Protein AF-A0A7Y6UJ08-F1 (afdb_monomer_lite)

Structure (mmCIF, N/CA/C/O backbone):
data_AF-A0A7Y6UJ08-F1
#
_entry.id   AF-A0A7Y6UJ08-F1
#
loop_
_atom_site.group_PDB
_atom_site.id
_atom_site.type_symbol
_atom_site.label_atom_id
_atom_site.label_alt_id
_atom_site.label_comp_id
_atom_site.label_asym_id
_atom_site.label_entity_id
_atom_site.label_seq_id
_atom_site.pdbx_PDB_ins_code
_atom_site.Cartn_x
_atom_site.Cartn_y
_atom_site.Cartn_z
_atom_site.occupancy
_atom_site.B_iso_or_equiv
_atom_site.auth_seq_id
_atom_site.auth_comp_id
_atom_site.auth_asym_id
_atom_site.auth_atom_id
_atom_site.pdbx_PDB_model_num
ATOM 1 N N . MET A 1 1 ? -9.691 5.914 -15.040 1.00 41.12 1 MET A N 1
ATOM 2 C CA . MET A 1 1 ? -8.603 6.534 -14.257 1.00 41.12 1 MET A CA 1
ATOM 3 C C . MET A 1 1 ? -8.847 6.155 -12.807 1.00 41.12 1 MET A C 1
ATOM 5 O O . MET A 1 1 ? -9.720 6.762 -12.206 1.00 41.12 1 MET A O 1
ATOM 9 N N . SER A 1 2 ? -8.182 5.118 -12.286 1.00 54.34 2 SER A N 1
ATOM 10 C CA . SER A 1 2 ? -8.261 4.816 -10.848 1.00 54.34 2 SER A CA 1
ATOM 11 C C . SER A 1 2 ? -7.452 5.859 -10.095 1.00 54.34 2 SER A C 1
ATOM 13 O O . SER A 1 2 ? -6.263 6.045 -10.363 1.00 54.34 2 SER A O 1
ATOM 15 N N . LEU A 1 3 ? -8.115 6.579 -9.199 1.00 60.88 3 LEU A N 1
ATOM 16 C CA . LEU A 1 3 ? -7.479 7.535 -8.305 1.00 60.88 3 LEU A CA 1
ATOM 17 C C . LEU A 1 3 ? -6.864 6.740 -7.154 1.00 60.88 3 LEU A C 1
ATOM 19 O O 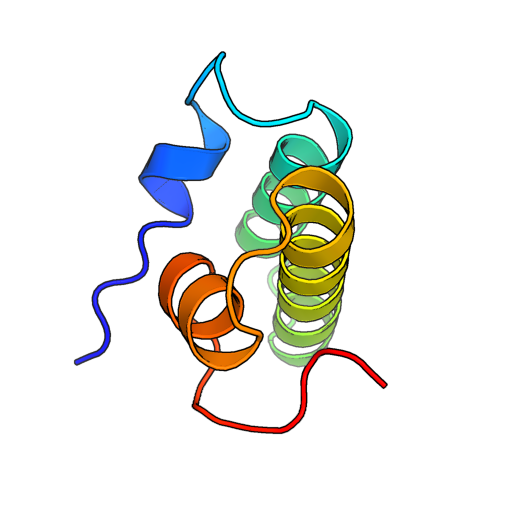. LEU A 1 3 ? -7.524 6.453 -6.165 1.00 60.88 3 LEU A O 1
ATOM 23 N N . SER A 1 4 ? -5.600 6.347 -7.312 1.00 74.12 4 SER A N 1
ATOM 24 C CA . SER A 1 4 ? -4.856 5.700 -6.231 1.00 74.12 4 SER A CA 1
ATOM 25 C C . SER A 1 4 ? -4.730 6.650 -5.042 1.00 74.12 4 SER A C 1
ATOM 27 O O . SER A 1 4 ? -4.273 7.788 -5.188 1.00 74.12 4 SER A O 1
ATOM 29 N N . MET A 1 5 ? -5.086 6.161 -3.857 1.00 83.25 5 MET A N 1
ATOM 30 C CA . MET A 1 5 ? -4.865 6.858 -2.592 1.00 83.25 5 MET A CA 1
ATOM 31 C C . MET A 1 5 ? -3.503 6.527 -1.973 1.00 83.25 5 MET A C 1
ATOM 33 O O . MET A 1 5 ? -3.174 7.062 -0.917 1.00 83.25 5 MET A O 1
ATOM 37 N N . ALA A 1 6 ? -2.674 5.710 -2.630 1.00 81.62 6 ALA A N 1
ATOM 38 C CA . ALA A 1 6 ? -1.352 5.324 -2.144 1.00 81.62 6 ALA A CA 1
ATOM 39 C C . ALA A 1 6 ? -0.477 6.513 -1.704 1.00 81.62 6 ALA A C 1
ATOM 41 O O . ALA A 1 6 ? 0.128 6.408 -0.636 1.00 81.62 6 ALA A O 1
ATOM 42 N N . PRO A 1 7 ? -0.428 7.659 -2.420 1.00 82.56 7 PRO A N 1
ATOM 43 C CA . PRO A 1 7 ? 0.340 8.815 -1.960 1.00 82.56 7 PRO A CA 1
ATOM 44 C C . PRO A 1 7 ? -0.180 9.392 -0.639 1.00 82.56 7 PRO A C 1
ATOM 46 O O . PRO A 1 7 ? 0.609 9.861 0.169 1.00 82.56 7 PRO A O 1
ATOM 49 N N . LEU A 1 8 ? -1.492 9.343 -0.388 1.00 84.44 8 LEU A N 1
ATOM 50 C CA . LEU A 1 8 ? -2.083 9.802 0.873 1.00 84.44 8 LEU A CA 1
ATOM 51 C C . LEU A 1 8 ? -1.794 8.809 2.004 1.00 84.44 8 LEU A C 1
ATOM 53 O O . LEU A 1 8 ? -1.397 9.207 3.097 1.00 84.44 8 LEU A O 1
ATOM 57 N N . LEU A 1 9 ? -1.932 7.511 1.724 1.00 84.44 9 LEU A N 1
ATOM 58 C CA . LEU A 1 9 ? -1.672 6.439 2.686 1.00 84.44 9 LEU A CA 1
ATOM 59 C C . LEU A 1 9 ? -0.203 6.399 3.117 1.00 84.44 9 LEU A C 1
ATOM 61 O O . LEU A 1 9 ? 0.093 6.167 4.284 1.00 84.44 9 LEU A O 1
ATOM 65 N N . MET A 1 10 ? 0.713 6.699 2.197 1.00 84.44 10 MET A N 1
ATOM 66 C CA . MET A 1 10 ? 2.156 6.738 2.435 1.00 84.44 10 MET A CA 1
ATOM 67 C C . MET A 1 10 ? 2.577 7.708 3.549 1.00 84.44 10 MET A C 1
ATOM 69 O O . MET A 1 10 ? 3.559 7.451 4.250 1.00 84.44 10 MET A O 1
ATOM 73 N N . TYR A 1 11 ? 1.846 8.812 3.716 1.00 84.62 11 TYR A N 1
ATOM 74 C CA . TYR A 1 11 ? 2.155 9.860 4.694 1.00 84.62 11 TYR A CA 1
ATOM 75 C C . TYR A 1 11 ? 1.154 9.928 5.852 1.00 84.62 11 TYR A C 1
ATOM 77 O O . TYR A 1 11 ? 1.339 10.735 6.761 1.00 84.62 11 TYR A O 1
ATOM 85 N N . SER A 1 12 ? 0.117 9.086 5.847 1.00 84.62 12 SER A N 1
ATOM 86 C CA . SER A 1 12 ? -0.889 9.072 6.906 1.00 84.62 12 SER A CA 1
ATOM 87 C C . SER A 1 12 ? -0.353 8.379 8.167 1.00 84.62 12 SER A C 1
ATOM 89 O O . SER A 1 12 ? 0.063 7.223 8.092 1.00 84.62 12 SER A O 1
ATOM 91 N N . PRO A 1 13 ? -0.363 9.033 9.341 1.00 83.25 13 PRO A N 1
ATOM 92 C CA . PRO A 1 13 ? 0.077 8.411 10.590 1.00 83.25 13 PRO A CA 1
ATOM 93 C C . PRO A 1 13 ? -0.858 7.286 11.059 1.00 83.25 13 PRO A C 1
ATOM 95 O O . PRO A 1 13 ? -0.425 6.435 11.830 1.00 83.25 13 PRO A O 1
ATOM 98 N N . ASP A 1 14 ? -2.098 7.261 10.564 1.00 85.19 14 ASP A N 1
ATOM 99 C CA . ASP A 1 14 ? -3.102 6.241 10.885 1.00 85.19 14 ASP A CA 1
ATOM 100 C C . ASP A 1 14 ? -2.873 4.924 10.121 1.00 85.19 14 ASP A C 1
ATOM 102 O O . ASP A 1 14 ? -3.546 3.927 10.371 1.00 85.19 14 ASP A O 1
ATOM 106 N N . VAL A 1 15 ? -1.922 4.906 9.179 1.00 86.75 15 VAL A N 1
ATOM 107 C CA . VAL A 1 15 ? -1.568 3.718 8.398 1.00 86.75 15 VAL A CA 1
ATOM 108 C C . VAL A 1 15 ? -0.386 2.992 9.057 1.00 86.75 15 VAL A C 1
ATOM 110 O O . VAL A 1 15 ? 0.640 3.629 9.349 1.00 86.75 15 VAL A O 1
ATOM 113 N N . PRO A 1 16 ? -0.470 1.658 9.242 1.00 88.50 16 PRO A N 1
ATOM 114 C CA . PRO A 1 16 ? 0.614 0.856 9.800 1.00 88.50 16 PRO A CA 1
ATOM 115 C C . PRO A 1 16 ? 1.961 1.128 9.121 1.00 88.50 16 PRO A C 1
ATOM 117 O O . PRO A 1 16 ? 2.046 1.297 7.902 1.00 88.50 16 PRO A O 1
ATOM 120 N N . ALA A 1 17 ? 3.038 1.166 9.910 1.00 89.00 17 ALA A N 1
ATOM 121 C CA . ALA A 1 17 ? 4.374 1.496 9.407 1.00 89.00 17 ALA A CA 1
ATOM 122 C C . ALA A 1 17 ? 4.819 0.566 8.263 1.00 89.00 17 ALA A C 1
ATOM 124 O O . ALA A 1 17 ? 5.322 1.048 7.252 1.00 89.00 17 ALA A O 1
ATOM 125 N N . SER A 1 18 ? 4.529 -0.733 8.373 1.00 88.19 18 SER A N 1
ATOM 126 C CA . SER A 1 18 ? 4.824 -1.745 7.350 1.00 88.19 18 SER A CA 1
ATOM 127 C C . SER A 1 18 ? 4.141 -1.460 6.006 1.00 88.19 18 SER A C 1
ATOM 129 O O . SER A 1 18 ? 4.755 -1.609 4.949 1.00 88.19 18 SER A O 1
ATOM 131 N N . VAL A 1 19 ? 2.888 -0.995 6.028 1.00 89.62 19 VAL A N 1
ATOM 132 C CA . VAL A 1 19 ? 2.146 -0.595 4.823 1.00 89.62 19 VAL A CA 1
ATOM 133 C C . VAL A 1 19 ? 2.786 0.642 4.193 1.00 89.62 19 VAL A C 1
ATOM 135 O O . VAL A 1 19 ? 2.994 0.682 2.981 1.00 89.62 19 VAL A O 1
ATOM 138 N N . ARG A 1 20 ? 3.138 1.647 5.004 1.00 90.88 20 ARG A N 1
ATOM 139 C CA . ARG A 1 20 ? 3.785 2.873 4.509 1.00 90.88 20 ARG A CA 1
ATOM 140 C C . ARG A 1 20 ? 5.133 2.588 3.866 1.00 90.88 20 ARG A C 1
ATOM 142 O O . ARG A 1 20 ? 5.406 3.122 2.795 1.00 90.88 20 ARG A O 1
ATOM 149 N N . GLU A 1 21 ? 5.946 1.736 4.478 1.00 91.00 21 GLU A N 1
ATOM 150 C CA . GLU A 1 21 ? 7.242 1.313 3.938 1.00 91.00 21 GLU A CA 1
ATOM 151 C C . GLU A 1 21 ? 7.086 0.582 2.599 1.00 91.00 21 GLU A C 1
ATOM 153 O O . GLU A 1 21 ? 7.774 0.916 1.633 1.00 91.00 21 GLU A O 1
ATOM 158 N N . ALA A 1 22 ? 6.131 -0.351 2.498 1.00 90.50 22 ALA A N 1
ATOM 159 C CA . ALA A 1 22 ? 5.844 -1.060 1.250 1.00 90.50 22 ALA A CA 1
ATOM 160 C C . ALA A 1 22 ? 5.387 -0.105 0.132 1.00 90.50 22 ALA A C 1
ATOM 162 O O . ALA A 1 22 ? 5.855 -0.202 -1.006 1.00 90.50 22 ALA A O 1
ATOM 163 N N . LEU A 1 23 ? 4.528 0.868 0.459 1.00 90.38 23 LEU A N 1
ATOM 164 C CA . LEU A 1 23 ? 4.121 1.912 -0.481 1.00 90.38 23 LEU A CA 1
ATOM 165 C C . LEU A 1 23 ? 5.316 2.782 -0.895 1.00 90.38 23 LEU A C 1
ATOM 167 O O . LEU A 1 23 ? 5.476 3.059 -2.082 1.00 90.38 23 LEU A O 1
ATOM 171 N N . GLN A 1 24 ? 6.173 3.207 0.040 1.00 90.81 24 GLN A N 1
ATOM 172 C CA . GLN A 1 24 ? 7.359 4.020 -0.274 1.00 90.81 24 GLN A CA 1
ATOM 173 C C . GLN A 1 24 ? 8.293 3.290 -1.231 1.00 90.81 24 GLN A C 1
ATOM 175 O O . GLN A 1 24 ? 8.710 3.870 -2.237 1.00 90.81 24 GLN A O 1
ATOM 180 N N . ALA A 1 25 ? 8.554 2.009 -0.968 1.00 90.75 25 ALA A N 1
ATOM 181 C CA . ALA A 1 25 ? 9.352 1.157 -1.838 1.00 90.75 25 ALA A CA 1
ATOM 182 C C . ALA A 1 25 ? 8.743 1.064 -3.249 1.00 90.75 25 ALA A C 1
ATOM 184 O O . ALA A 1 25 ? 9.455 1.184 -4.247 1.00 90.75 25 ALA A O 1
ATOM 185 N N . ALA A 1 26 ? 7.416 0.923 -3.352 1.00 90.06 26 ALA A N 1
ATOM 186 C CA . ALA A 1 26 ? 6.722 0.860 -4.638 1.00 90.06 26 ALA A CA 1
ATOM 187 C C . ALA A 1 26 ? 6.856 2.146 -5.474 1.00 90.06 26 ALA A C 1
ATOM 189 O O . ALA A 1 26 ? 6.833 2.085 -6.701 1.00 90.06 26 ALA A O 1
ATOM 190 N N . TYR A 1 27 ? 6.988 3.311 -4.834 1.00 87.31 27 TYR A N 1
ATOM 191 C CA . TYR A 1 27 ? 7.137 4.603 -5.520 1.00 87.31 27 TYR A CA 1
ATOM 192 C C . TYR A 1 27 ? 8.593 5.025 -5.743 1.00 87.31 27 TYR A C 1
ATOM 194 O O . TYR A 1 27 ? 8.836 5.964 -6.497 1.00 87.31 27 TYR A O 1
ATOM 202 N N . THR A 1 28 ? 9.555 4.342 -5.123 1.00 89.12 28 THR A N 1
ATOM 203 C CA . THR A 1 28 ? 10.991 4.561 -5.362 1.00 89.12 28 THR A CA 1
ATOM 204 C C . THR A 1 28 ? 11.589 3.578 -6.365 1.00 89.12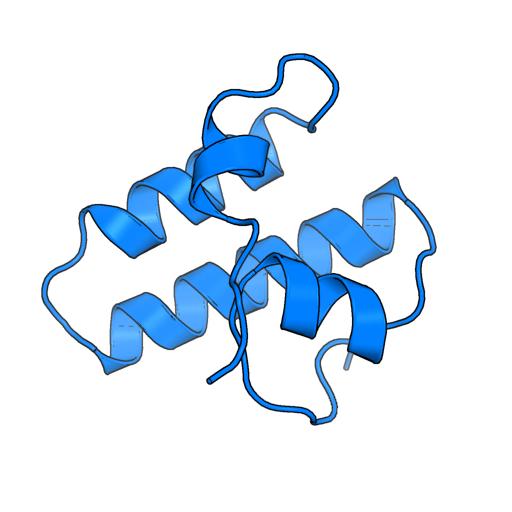 28 THR A C 1
ATOM 206 O O . THR A 1 28 ? 12.650 3.858 -6.920 1.00 89.12 28 THR A O 1
ATOM 209 N N . VAL A 1 29 ? 10.938 2.443 -6.634 1.00 89.75 29 VAL A N 1
ATOM 210 C CA . VAL A 1 29 ? 11.422 1.477 -7.626 1.00 89.75 29 VAL A CA 1
ATOM 211 C C . VAL A 1 29 ? 11.049 1.897 -9.053 1.00 89.75 29 VAL A C 1
ATOM 213 O O . VAL A 1 29 ? 9.891 2.159 -9.366 1.00 89.75 29 VAL A O 1
ATOM 216 N N . GLU A 1 30 ? 12.034 1.916 -9.954 1.00 87.12 30 GLU A N 1
ATOM 217 C CA . GLU A 1 30 ? 11.809 2.270 -11.367 1.00 87.12 30 GLU A CA 1
ATOM 218 C C . GLU A 1 30 ? 11.318 1.086 -12.215 1.00 87.12 30 GLU A C 1
ATOM 220 O O . GLU A 1 30 ? 10.768 1.273 -13.299 1.00 87.12 30 GLU A O 1
ATOM 225 N N . ARG A 1 31 ? 11.499 -0.151 -11.731 1.00 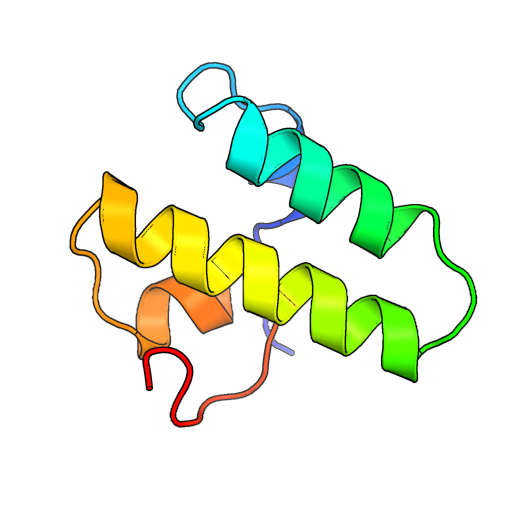89.56 31 ARG A N 1
ATOM 226 C CA . ARG A 1 31 ? 11.076 -1.369 -12.437 1.00 89.56 31 ARG A CA 1
ATOM 227 C C . ARG A 1 31 ? 9.565 -1.593 -12.268 1.00 89.56 31 ARG A C 1
ATOM 229 O O . ARG A 1 31 ? 9.140 -1.853 -11.141 1.00 89.56 31 ARG A O 1
ATOM 236 N N . PRO A 1 32 ? 8.762 -1.584 -13.352 1.00 83.94 32 PRO A N 1
ATOM 237 C CA . PRO A 1 32 ? 7.305 -1.713 -13.260 1.00 83.94 32 PRO A CA 1
ATOM 238 C C . PRO A 1 32 ? 6.828 -3.014 -12.605 1.00 83.94 32 PRO A C 1
ATOM 240 O O . PRO A 1 32 ? 5.868 -2.994 -11.842 1.00 83.94 32 PRO A O 1
ATOM 243 N N . GLU A 1 33 ? 7.515 -4.128 -12.865 1.00 85.25 33 GLU A N 1
ATOM 244 C CA . GLU A 1 33 ? 7.179 -5.436 -12.285 1.00 85.25 33 GLU A CA 1
ATOM 245 C C . GLU A 1 33 ? 7.415 -5.446 -10.769 1.00 85.25 33 GLU A C 1
ATOM 247 O O . GLU A 1 33 ? 6.517 -5.760 -9.997 1.00 85.25 33 GLU A O 1
ATOM 252 N N . ALA A 1 34 ? 8.578 -4.951 -10.331 1.00 89.56 34 ALA A N 1
ATOM 253 C CA . ALA A 1 34 ? 8.889 -4.818 -8.910 1.00 89.56 34 ALA A CA 1
ATOM 254 C C . ALA A 1 34 ? 7.940 -3.841 -8.196 1.00 89.56 34 ALA A C 1
ATOM 256 O O . ALA A 1 34 ? 7.606 -4.035 -7.029 1.00 89.56 34 ALA A O 1
ATOM 257 N N . ARG A 1 35 ? 7.477 -2.794 -8.892 1.00 89.38 35 ARG A N 1
ATOM 258 C CA . ARG A 1 35 ? 6.461 -1.876 -8.368 1.00 89.38 35 ARG A CA 1
ATOM 259 C C . ARG A 1 35 ? 5.139 -2.597 -8.117 1.00 89.38 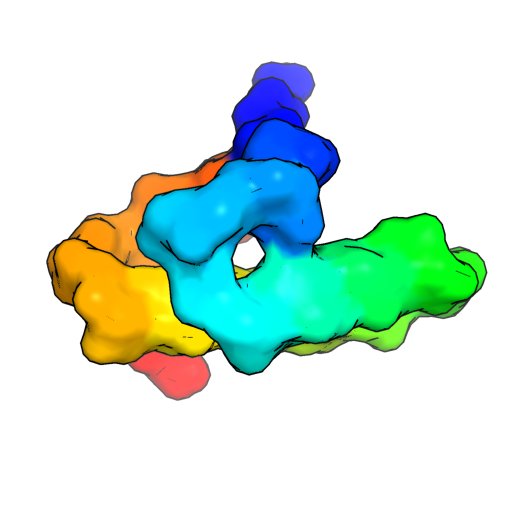35 ARG A C 1
ATOM 261 O O . ARG A 1 35 ? 4.548 -2.393 -7.062 1.00 89.38 35 ARG A O 1
ATOM 268 N N . ALA A 1 36 ? 4.681 -3.425 -9.055 1.00 88.12 36 ALA A N 1
ATOM 269 C CA . ALA A 1 36 ? 3.441 -4.183 -8.899 1.00 88.12 36 ALA A CA 1
ATOM 270 C C . ALA A 1 36 ? 3.504 -5.147 -7.700 1.00 88.12 36 ALA A C 1
ATOM 272 O O . ALA A 1 36 ? 2.578 -5.152 -6.889 1.00 88.12 36 ALA A O 1
ATOM 273 N N . ASP A 1 37 ? 4.617 -5.866 -7.528 1.00 89.81 37 ASP A N 1
ATOM 274 C CA . ASP A 1 37 ? 4.826 -6.783 -6.395 1.00 89.81 37 ASP A CA 1
ATOM 275 C C . ASP A 1 37 ? 4.791 -6.058 -5.036 1.00 89.81 37 ASP A C 1
ATOM 277 O O . ASP A 1 37 ? 4.206 -6.536 -4.057 1.00 89.81 37 ASP A O 1
ATOM 281 N N . LEU A 1 38 ? 5.386 -4.862 -4.967 1.00 91.75 38 LEU A N 1
ATOM 282 C CA . LEU A 1 38 ? 5.397 -4.041 -3.753 1.00 91.75 38 LEU A CA 1
ATOM 283 C C . LEU A 1 38 ? 4.012 -3.470 -3.432 1.00 91.75 38 LEU A C 1
ATOM 285 O O . LEU A 1 38 ? 3.601 -3.483 -2.271 1.00 91.75 38 LEU A O 1
ATOM 289 N N . LEU A 1 39 ? 3.254 -3.035 -4.443 1.00 90.88 39 LEU A N 1
ATOM 290 C CA . LEU A 1 39 ? 1.861 -2.614 -4.257 1.00 90.88 39 LEU A CA 1
ATOM 291 C C . LEU A 1 39 ? 0.979 -3.785 -3.813 1.00 90.88 39 LEU A C 1
ATOM 293 O O . LEU A 1 39 ? 0.105 -3.605 -2.969 1.00 90.88 39 LEU A O 1
ATOM 297 N N . GLN A 1 40 ? 1.225 -4.994 -4.321 1.00 90.94 40 GLN A N 1
ATOM 298 C CA . GLN A 1 40 ? 0.492 -6.189 -3.901 1.00 90.94 40 GLN A CA 1
ATOM 299 C C . GLN A 1 40 ? 0.803 -6.554 -2.447 1.00 90.94 40 GLN A C 1
ATOM 301 O O . GLN A 1 40 ? -0.097 -6.896 -1.681 1.00 90.94 40 GLN A O 1
ATOM 306 N N . THR A 1 41 ? 2.060 -6.399 -2.036 1.00 91.44 41 THR A N 1
ATOM 307 C CA . THR A 1 41 ? 2.468 -6.539 -0.633 1.00 91.44 41 THR A CA 1
ATOM 308 C C . THR A 1 41 ? 1.769 -5.506 0.253 1.00 91.44 41 THR A C 1
ATOM 310 O O . THR A 1 41 ? 1.201 -5.870 1.281 1.00 91.44 41 THR A O 1
ATOM 313 N N . ALA A 1 42 ? 1.731 -4.236 -0.164 1.00 91.00 42 ALA A N 1
ATOM 314 C CA . ALA A 1 42 ? 1.025 -3.184 0.566 1.00 91.00 42 ALA A CA 1
ATOM 315 C C . ALA A 1 42 ? -0.480 -3.478 0.699 1.00 91.00 42 ALA A C 1
ATOM 317 O O . ALA A 1 42 ? -1.030 -3.314 1.785 1.00 91.00 42 ALA A O 1
ATOM 318 N N . ALA A 1 43 ? -1.132 -3.967 -0.363 1.00 90.56 43 ALA A N 1
ATOM 319 C CA . ALA A 1 43 ? -2.542 -4.359 -0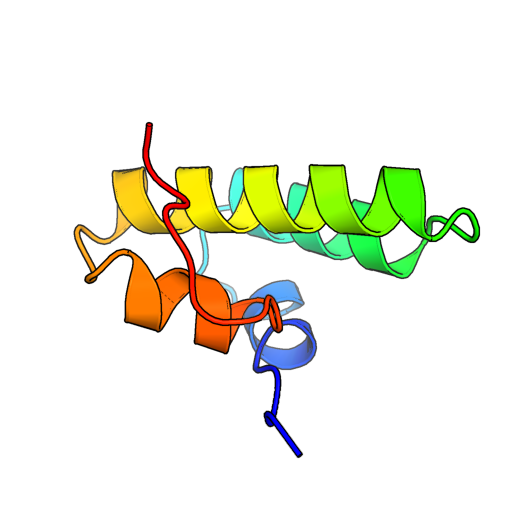.332 1.00 90.56 43 ALA A CA 1
ATOM 320 C C . ALA A 1 43 ? -2.809 -5.513 0.647 1.00 90.56 43 ALA A C 1
ATOM 322 O O . ALA A 1 43 ? -3.781 -5.460 1.396 1.00 90.56 43 ALA A O 1
ATOM 323 N N . ARG A 1 44 ? -1.938 -6.532 0.682 1.00 90.00 44 ARG A N 1
ATOM 324 C CA . ARG A 1 44 ? -2.045 -7.657 1.629 1.00 90.00 44 ARG A CA 1
ATOM 325 C C . ARG A 1 44 ? -1.903 -7.210 3.080 1.00 90.00 44 ARG A C 1
ATOM 327 O O . ARG A 1 44 ? -2.665 -7.663 3.925 1.00 90.00 44 ARG A O 1
ATOM 334 N N . LEU A 1 45 ? -0.960 -6.310 3.354 1.00 90.69 45 LEU A N 1
ATOM 335 C CA . LEU A 1 45 ? -0.772 -5.739 4.688 1.00 90.69 45 LEU A CA 1
ATOM 336 C C . LEU A 1 45 ? -1.969 -4.868 5.102 1.00 90.69 45 LEU A C 1
ATOM 338 O O . LEU A 1 45 ? -2.436 -4.958 6.230 1.00 90.69 45 LEU A O 1
ATOM 342 N N . LEU A 1 46 ? -2.511 -4.058 4.188 1.00 88.62 46 LEU A N 1
ATOM 343 C CA . LEU A 1 46 ? -3.740 -3.295 4.436 1.00 88.62 46 LEU A CA 1
ATOM 344 C C . LEU A 1 46 ?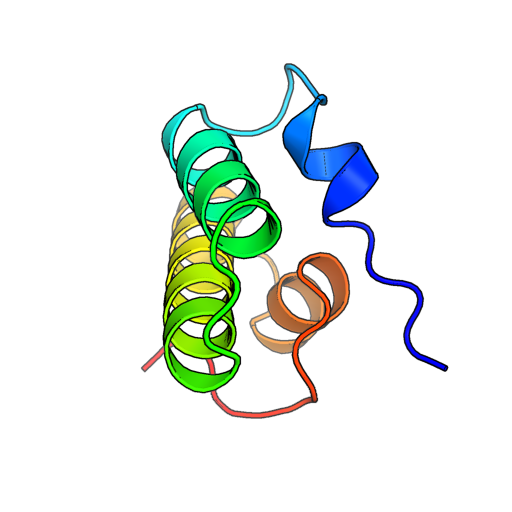 -4.916 -4.221 4.751 1.00 88.62 46 LEU A C 1
ATOM 346 O O . LEU A 1 46 ? -5.640 -3.977 5.712 1.00 88.62 46 LEU A O 1
ATOM 350 N N . TYR A 1 47 ? -5.080 -5.294 3.978 1.00 89.69 47 TYR A N 1
ATOM 351 C CA . TYR A 1 47 ? -6.123 -6.292 4.195 1.00 89.69 47 TYR A CA 1
ATOM 352 C C . TYR A 1 47 ? -6.026 -6.931 5.585 1.00 89.69 47 TYR A C 1
ATOM 354 O O . TYR A 1 47 ? -7.023 -6.977 6.301 1.00 89.69 47 TYR A O 1
ATOM 362 N N . SER A 1 48 ? -4.830 -7.370 5.996 1.00 87.88 48 SER A N 1
ATOM 363 C CA . SER A 1 48 ? -4.641 -8.020 7.299 1.00 87.88 48 SER A CA 1
ATOM 364 C C . SER A 1 48 ? -4.881 -7.095 8.491 1.00 87.88 48 SER A C 1
ATOM 366 O O . SER A 1 48 ? -5.265 -7.571 9.551 1.00 87.88 48 SER A O 1
ATOM 368 N N . GLU A 1 49 ? -4.643 -5.792 8.331 1.00 87.31 49 GLU A N 1
ATOM 369 C CA . GLU A 1 49 ? -4.732 -4.815 9.425 1.00 87.31 49 GLU A CA 1
ATOM 370 C C . GLU A 1 49 ? -6.110 -4.148 9.529 1.00 87.31 49 GLU A C 1
ATOM 372 O O . GLU A 1 49 ? -6.501 -3.703 10.605 1.00 87.31 49 GLU A O 1
ATOM 377 N N . THR A 1 50 ? -6.840 -4.039 8.416 1.00 84.44 50 THR A N 1
ATOM 378 C CA . THR A 1 50 ? -8.103 -3.279 8.352 1.00 84.44 50 THR A CA 1
ATOM 379 C C . THR A 1 50 ? -9.334 -4.139 8.097 1.00 84.44 50 THR A C 1
ATOM 381 O O . THR A 1 50 ? -10.445 -3.632 8.227 1.00 84.44 50 THR A O 1
ATOM 384 N N . GLU A 1 51 ? -9.154 -5.405 7.701 1.00 83.12 51 GLU A N 1
ATOM 385 C CA . GLU A 1 51 ? -10.225 -6.322 7.274 1.00 83.12 51 GLU A CA 1
ATOM 386 C C . GLU A 1 51 ? -11.124 -5.760 6.148 1.00 83.12 51 GLU A C 1
ATOM 388 O O . GLU A 1 51 ? -12.218 -6.268 5.894 1.00 83.12 51 GLU A O 1
ATOM 393 N N . LEU A 1 52 ? -10.669 -4.713 5.447 1.00 86.38 52 LEU A N 1
ATOM 394 C CA . LEU A 1 52 ? -11.356 -4.147 4.288 1.00 86.38 52 LEU A CA 1
ATOM 395 C C . LEU A 1 52 ? -11.445 -5.174 3.157 1.00 86.38 52 LEU A C 1
ATOM 397 O O . LEU A 1 52 ? -10.625 -6.087 3.055 1.00 86.38 52 LEU A O 1
ATOM 401 N N . ALA A 1 53 ? -12.419 -5.009 2.261 1.00 88.00 53 ALA A N 1
ATOM 402 C CA . ALA A 1 53 ? -12.543 -5.912 1.129 1.00 88.00 53 ALA A CA 1
ATOM 403 C C . ALA A 1 53 ? -11.289 -5.858 0.245 1.00 88.00 53 ALA A C 1
ATOM 405 O O . ALA A 1 53 ? -10.658 -4.815 0.060 1.00 88.00 53 ALA A O 1
ATOM 406 N N . CYS A 1 54 ? -10.941 -7.007 -0.335 1.00 86.88 54 CYS A N 1
ATOM 407 C CA . CYS A 1 54 ? -9.745 -7.142 -1.158 1.00 86.88 54 CYS A CA 1
ATOM 408 C C . CYS A 1 54 ? -9.761 -6.197 -2.382 1.00 86.88 54 CYS A C 1
ATOM 410 O O . CYS A 1 54 ? -8.716 -5.699 -2.797 1.00 86.88 54 CYS A O 1
ATOM 412 N N . SER A 1 55 ? -10.947 -5.918 -2.937 1.00 87.88 55 SER A N 1
ATOM 413 C CA . SER A 1 55 ? -11.162 -4.906 -3.981 1.00 87.88 55 SER A CA 1
ATOM 414 C C . SER A 1 55 ? -10.775 -3.506 -3.507 1.00 87.88 55 SER A C 1
ATOM 416 O O . SER A 1 55 ? -10.029 -2.800 -4.181 1.00 87.88 55 SER A O 1
ATOM 418 N N . ASP A 1 56 ? -11.209 -3.143 -2.304 1.00 87.75 56 ASP A N 1
ATOM 419 C CA . ASP A 1 56 ? -11.068 -1.795 -1.765 1.00 87.75 56 ASP A CA 1
ATOM 420 C C . ASP A 1 56 ? -9.596 -1.503 -1.465 1.00 87.75 56 ASP A C 1
ATOM 422 O O . ASP A 1 56 ? -9.061 -0.469 -1.863 1.00 87.75 56 ASP A O 1
ATOM 426 N N . VAL A 1 57 ? -8.881 -2.450 -0.846 1.00 89.69 57 VAL A N 1
ATOM 427 C CA . VAL A 1 57 ? -7.438 -2.292 -0.585 1.00 89.69 57 VAL A CA 1
ATOM 428 C C . VAL A 1 57 ? -6.619 -2.214 -1.874 1.00 89.69 57 VAL A C 1
ATOM 430 O O . VAL A 1 57 ? -5.629 -1.484 -1.914 1.00 89.69 57 VAL A O 1
ATOM 433 N N . ARG A 1 58 ? -7.025 -2.912 -2.946 1.00 89.44 58 ARG A N 1
ATOM 434 C CA . ARG A 1 58 ? -6.375 -2.823 -4.265 1.00 89.44 58 ARG A CA 1
ATOM 435 C C . ARG A 1 58 ? -6.566 -1.457 -4.890 1.00 89.44 58 ARG A C 1
ATOM 437 O O . ARG A 1 58 ? -5.588 -0.867 -5.353 1.00 89.44 58 ARG A O 1
ATOM 444 N N . GLU A 1 59 ? -7.793 -0.951 -4.876 1.00 89.19 59 GLU A N 1
ATOM 445 C CA . GLU A 1 59 ? -8.108 0.378 -5.390 1.00 89.19 59 GLU A CA 1
ATOM 446 C C . GLU A 1 59 ? -7.315 1.451 -4.635 1.00 89.19 59 GLU A C 1
ATOM 448 O O . GLU A 1 59 ? -6.655 2.295 -5.252 1.00 89.19 59 GLU A O 1
ATOM 453 N N . LEU A 1 60 ? -7.275 1.345 -3.303 1.00 88.69 60 LEU A N 1
ATOM 454 C CA . LEU A 1 60 ? -6.519 2.236 -2.426 1.00 88.69 60 LEU A CA 1
ATOM 455 C C . LEU A 1 60 ? -5.035 2.300 -2.801 1.00 88.69 60 LEU A C 1
ATOM 457 O O . LEU A 1 60 ? -4.472 3.396 -2.881 1.00 88.69 60 LEU A O 1
ATOM 461 N N . VAL A 1 61 ? -4.400 1.161 -3.095 1.00 88.69 61 VAL A N 1
ATOM 462 C CA . VAL A 1 61 ? -2.987 1.128 -3.514 1.00 88.69 61 VAL A CA 1
ATOM 463 C C . VAL A 1 61 ? -2.778 1.370 -5.016 1.00 88.69 61 VAL A C 1
ATOM 465 O O . VAL A 1 61 ? -1.644 1.516 -5.464 1.00 88.69 61 VAL A O 1
ATOM 468 N N . GLY A 1 62 ? -3.845 1.484 -5.812 1.00 87.62 62 GLY A N 1
ATOM 469 C CA . GLY A 1 62 ? -3.778 1.718 -7.259 1.00 87.62 62 GLY A CA 1
ATOM 470 C C . GLY A 1 62 ? -3.505 0.474 -8.109 1.00 87.62 62 GLY A C 1
ATOM 471 O O . GLY A 1 62 ? -2.971 0.602 -9.212 1.00 87.62 62 GLY A O 1
ATOM 472 N N . LEU A 1 63 ? -3.847 -0.716 -7.613 1.00 86.88 63 LEU A N 1
ATOM 473 C CA . LEU A 1 63 ? -3.852 -1.956 -8.391 1.00 86.88 63 LEU A CA 1
ATOM 474 C C . LEU A 1 63 ? -5.189 -2.127 -9.135 1.00 86.88 63 LEU A C 1
ATOM 476 O O . LEU A 1 63 ? -6.227 -1.719 -8.618 1.00 86.88 63 LEU A O 1
ATOM 480 N N . PRO A 1 64 ? -5.196 -2.749 -10.331 1.00 82.88 64 PRO A N 1
ATOM 481 C CA . PRO A 1 64 ? -6.438 -3.107 -11.017 1.00 82.88 64 PRO A CA 1
ATOM 482 C C . PRO A 1 64 ? -7.210 -4.156 -10.214 1.00 82.88 64 PRO A C 1
ATOM 484 O O . PRO A 1 64 ? -6.576 -4.938 -9.501 1.00 82.88 64 PRO A O 1
ATOM 487 N N . ASP A 1 65 ? -8.533 -4.220 -10.372 1.00 72.06 65 ASP A N 1
ATOM 488 C CA . ASP A 1 65 ? -9.365 -5.260 -9.755 1.00 72.06 65 ASP A CA 1
ATOM 489 C C . ASP A 1 65 ? -8.834 -6.666 -10.054 1.00 72.06 65 ASP A C 1
ATOM 491 O O . ASP A 1 65 ? -8.391 -6.976 -11.163 1.00 72.06 65 ASP A O 1
ATOM 495 N N . GLY A 1 66 ? -8.854 -7.519 -9.036 1.00 69.75 66 GLY A N 1
ATOM 496 C CA . GLY A 1 66 ? -8.415 -8.904 -9.126 1.00 69.75 66 GLY A CA 1
ATOM 497 C C . GLY A 1 66 ? -8.286 -9.546 -7.751 1.00 69.75 66 GLY A C 1
ATOM 498 O O . GLY A 1 66 ? -8.432 -8.885 -6.723 1.00 69.75 66 GLY A O 1
ATOM 499 N N . ASP A 1 67 ? -7.949 -10.829 -7.725 1.00 65.81 67 ASP A N 1
ATOM 500 C CA . ASP A 1 67 ? -7.704 -11.548 -6.477 1.00 65.81 67 ASP A CA 1
ATOM 501 C C . ASP A 1 67 ? -6.376 -11.059 -5.862 1.00 65.81 67 ASP A C 1
ATOM 503 O O . ASP A 1 67 ? -5.299 -11.286 -6.416 1.00 65.81 67 ASP A O 1
ATOM 507 N N . CYS A 1 68 ? -6.414 -10.283 -4.767 1.00 61.88 68 CYS A N 1
ATOM 508 C CA . CYS A 1 68 ? -5.195 -9.788 -4.083 1.00 61.88 68 CYS A CA 1
ATOM 509 C C . CYS A 1 68 ? -4.810 -10.553 -2.819 1.00 61.88 68 CYS A C 1
ATOM 511 O O . CYS A 1 68 ? -3.706 -10.357 -2.315 1.00 61.88 68 CYS A O 1
ATOM 513 N N . CYS A 1 69 ? -5.711 -11.364 -2.276 1.00 56.41 69 CYS A N 1
ATOM 514 C CA . CYS A 1 69 ? -5.623 -11.796 -0.883 1.00 56.41 69 CYS A CA 1
ATOM 515 C C . CYS A 1 69 ? -5.480 -13.320 -0.738 1.00 56.41 69 CYS A C 1
ATOM 517 O O . CYS A 1 69 ? -5.799 -13.861 0.316 1.00 56.41 69 CYS A O 1
ATOM 519 N N . ALA A 1 70 ? -5.011 -13.993 -1.797 1.00 51.94 70 ALA A N 1
ATOM 520 C CA . ALA A 1 70 ? -4.589 -15.394 -1.776 1.00 51.94 70 ALA A CA 1
ATOM 521 C C . ALA A 1 70 ? -3.071 -15.512 -1.584 1.00 51.94 70 ALA A C 1
ATOM 523 O O . ALA A 1 70 ? -2.330 -14.632 -2.102 1.00 51.94 70 ALA A O 1
#

pLDDT: mean 84.01, std 10.44, range [41.12, 91.75]

Foldseek 3Di:
DQPALLVVLLPDPPHDPQLNVLSVQLVPDPDPVSNLVSLLVSLQSCCVVPVDDSQVSCSNSVHDDDDSHD

Sequence (70 aa):
MSLSMAPLLMYSPDVPASVREALQAAYTVERPEARADLLQTAARLLYSETELACSDVRELVGLPDGDCCA

Radius of gyration: 10.77 Å; chains: 1; bounding box: 24×25×25 Å

Secondary structure (DSSP, 8-state):
-----HHHHHH-TTS-HHHHHHHHHHHH---HHHHHHHHHHHHHHHHHHH---HHHHHHHHTPPSS----